Protein AF-A0A935XJD4-F1 (afdb_monomer_lite)

Radius of gyration: 18.54 Å; chains: 1; bounding box: 32×34×68 Å

Secondary structure (DSSP, 8-state):
------EEEE--TT-SSHHHHHHHHHHHHHHHTT-TTS-EEEE-S-TTTS-GGGHHHHHHHTT--TT-EEE---HHHHHHHHHHTTGGGGTTTGGG----------

pLDDT: mean 84.93, std 19.14, range [42.41, 97.94]

Sequence (106 aa):
MARASVIVTFAFAHCADICPTLVHQLREARSHSRRDTVPIVIVTLDPWRDVPARLPHIAQQWALSASDRLLSGSVDEVSAVLDGWGGALARRRHRRHQPTRPSHFS

Structure (mmCIF, N/CA/C/O backbone):
data_AF-A0A935XJD4-F1
#
_entry.id   AF-A0A935XJD4-F1
#
loop_
_atom_site.group_PDB
_atom_site.id
_atom_site.type_symbol
_atom_site.label_atom_id
_atom_site.label_alt_id
_atom_site.label_comp_id
_atom_site.label_asym_id
_atom_site.label_entity_id
_atom_site.label_seq_id
_atom_site.pdbx_PDB_ins_code
_atom_site.Cartn_x
_atom_site.Cartn_y
_atom_site.Cartn_z
_atom_site.occupancy
_atom_site.B_iso_or_equiv
_atom_site.auth_seq_id
_atom_site.auth_comp_id
_atom_site.auth_asym_id
_atom_site.auth_atom_id
_atom_site.pdbx_PDB_model_num
ATOM 1 N N . MET A 1 1 ? -4.661 -19.037 18.902 1.00 44.25 1 MET A N 1
ATOM 2 C CA . MET A 1 1 ? -4.053 -17.989 18.053 1.00 44.25 1 MET A CA 1
ATOM 3 C C . MET A 1 1 ? -5.150 -17.025 17.635 1.00 44.25 1 MET A C 1
ATOM 5 O O . MET A 1 1 ? -6.125 -17.473 17.043 1.00 44.25 1 MET A O 1
ATOM 9 N N . ALA A 1 2 ? -5.054 -15.746 18.001 1.00 57.88 2 ALA A N 1
ATOM 10 C CA . ALA A 1 2 ? -6.015 -14.745 17.544 1.00 57.88 2 ALA A CA 1
ATOM 11 C C . ALA A 1 2 ? -5.830 -14.523 16.035 1.00 57.88 2 ALA A C 1
ATOM 13 O O . ALA A 1 2 ? -4.705 -14.344 15.572 1.00 57.88 2 ALA A O 1
ATOM 14 N N . ARG A 1 3 ? -6.919 -14.569 15.261 1.00 68.00 3 ARG A N 1
ATOM 15 C CA . ARG A 1 3 ? -6.894 -14.186 13.845 1.00 68.00 3 ARG A CA 1
ATOM 16 C C . ARG A 1 3 ? -6.728 -12.669 13.773 1.00 68.00 3 ARG A C 1
ATOM 18 O O . ARG A 1 3 ? -7.624 -11.945 14.197 1.00 68.00 3 ARG A O 1
ATOM 25 N N . ALA A 1 4 ? -5.593 -12.200 13.267 1.00 81.12 4 ALA A N 1
ATOM 26 C CA . ALA A 1 4 ? -5.396 -10.789 12.962 1.00 81.12 4 ALA A CA 1
ATOM 27 C C . ALA A 1 4 ? -5.964 -10.493 11.568 1.00 81.12 4 ALA A C 1
ATOM 29 O O . ALA A 1 4 ? -5.615 -11.167 10.599 1.00 81.12 4 ALA A O 1
ATOM 30 N N . SER A 1 5 ? -6.851 -9.503 11.475 1.00 91.38 5 SER A N 1
ATOM 31 C CA . SER A 1 5 ? -7.356 -9.007 10.193 1.00 91.38 5 SER A CA 1
ATOM 32 C C . SER A 1 5 ? -6.388 -7.983 9.614 1.00 91.38 5 SER A C 1
ATOM 34 O O . SER A 1 5 ? -5.837 -7.169 10.353 1.00 91.38 5 SER A O 1
ATOM 36 N N . VAL A 1 6 ? -6.224 -7.995 8.294 1.00 95.31 6 VAL A N 1
ATOM 37 C CA . VAL A 1 6 ? -5.407 -7.036 7.542 1.00 95.31 6 VAL A CA 1
ATOM 38 C C . VAL A 1 6 ? -6.160 -6.612 6.284 1.00 95.31 6 VAL A C 1
ATOM 40 O O . VAL A 1 6 ? -6.952 -7.390 5.749 1.00 95.31 6 VAL A O 1
ATOM 43 N N . ILE A 1 7 ? -5.925 -5.390 5.812 1.00 96.31 7 ILE A N 1
ATOM 44 C CA . ILE A 1 7 ? -6.432 -4.914 4.521 1.00 96.31 7 ILE A CA 1
ATOM 45 C C . ILE A 1 7 ? -5.284 -5.032 3.525 1.00 96.31 7 ILE A C 1
ATOM 47 O O . ILE A 1 7 ? -4.262 -4.381 3.709 1.00 96.31 7 ILE A O 1
ATOM 51 N N . VAL A 1 8 ? -5.435 -5.853 2.486 1.00 96.38 8 VAL A N 1
ATOM 52 C CA . VAL A 1 8 ? -4.420 -5.995 1.432 1.00 96.38 8 VAL A CA 1
ATOM 53 C C . VAL A 1 8 ? -4.878 -5.253 0.183 1.00 96.38 8 VAL A C 1
ATOM 55 O O . VAL A 1 8 ? -6.028 -5.389 -0.230 1.00 96.38 8 VAL A O 1
ATOM 58 N N . THR A 1 9 ? -3.981 -4.481 -0.424 1.00 96.00 9 THR A N 1
ATOM 59 C CA . THR A 1 9 ? -4.208 -3.834 -1.720 1.00 96.00 9 THR A CA 1
ATOM 60 C C . THR A 1 9 ? -2.950 -3.876 -2.586 1.00 96.00 9 THR A C 1
ATOM 62 O O . THR A 1 9 ? -1.845 -4.122 -2.097 1.00 96.00 9 THR A O 1
ATOM 65 N N . PHE A 1 10 ? -3.120 -3.624 -3.881 1.00 95.75 10 PHE A N 1
ATOM 66 C CA . PHE A 1 10 ? -2.055 -3.638 -4.877 1.00 95.75 10 PHE A CA 1
ATOM 67 C C . PHE A 1 10 ? -2.001 -2.281 -5.577 1.00 95.75 10 PHE A C 1
ATOM 69 O O . PHE A 1 10 ? -2.978 -1.859 -6.193 1.00 95.75 10 PHE A O 1
ATOM 76 N N . ALA A 1 11 ? -0.877 -1.580 -5.453 1.00 96.06 11 ALA A N 1
ATOM 77 C CA . ALA A 1 11 ? -0.703 -0.216 -5.950 1.00 96.06 11 ALA A CA 1
ATOM 78 C C . ALA A 1 11 ? 0.785 0.091 -6.139 1.00 96.06 11 ALA A C 1
ATOM 80 O O . ALA A 1 11 ? 1.612 -0.462 -5.427 1.00 96.06 11 ALA A O 1
ATOM 81 N N . PHE A 1 12 ? 1.134 0.987 -7.060 1.00 96.19 12 PHE A N 1
ATOM 82 C CA . PHE A 1 12 ? 2.523 1.375 -7.335 1.00 96.19 12 PHE A CA 1
ATOM 83 C C . PHE A 1 12 ? 2.669 2.899 -7.410 1.00 96.19 12 PHE A C 1
ATOM 85 O O . PHE A 1 12 ? 1.697 3.603 -7.694 1.00 96.19 12 PHE A O 1
ATOM 92 N N . ALA A 1 13 ? 3.869 3.421 -7.152 1.00 93.88 13 ALA A N 1
ATOM 93 C CA . ALA A 1 13 ? 4.076 4.858 -6.944 1.00 93.88 13 ALA A CA 1
ATOM 94 C C . ALA A 1 13 ? 3.937 5.710 -8.216 1.00 93.88 13 ALA A C 1
ATOM 96 O O . ALA A 1 13 ? 3.493 6.850 -8.151 1.00 93.88 13 ALA A O 1
ATOM 97 N N . HIS A 1 14 ? 4.286 5.163 -9.383 1.00 92.44 14 HIS A N 1
ATOM 98 C CA . HIS A 1 14 ? 4.267 5.884 -10.668 1.00 92.44 14 HIS A CA 1
ATOM 99 C C . HIS A 1 14 ? 2.880 5.933 -11.334 1.00 92.44 14 HIS A C 1
ATOM 101 O O . HIS A 1 14 ? 2.747 6.266 -12.511 1.00 92.44 14 HIS A O 1
ATOM 107 N N . CYS A 1 15 ? 1.848 5.556 -10.596 1.00 89.75 15 CYS A N 1
ATOM 108 C CA . CYS A 1 15 ? 0.464 5.576 -11.020 1.00 89.75 15 CYS A CA 1
ATOM 109 C C . CYS A 1 15 ? -0.103 6.980 -10.788 1.00 89.75 15 CYS A C 1
ATOM 111 O O . CYS A 1 15 ? -0.221 7.391 -9.637 1.00 89.75 15 CYS A O 1
ATOM 113 N N . ALA A 1 16 ? -0.427 7.699 -11.869 1.00 83.06 16 ALA A N 1
ATOM 114 C CA . ALA A 1 16 ? -0.718 9.135 -11.830 1.00 83.06 16 ALA A CA 1
ATOM 115 C C . ALA A 1 16 ? -1.768 9.527 -10.775 1.00 83.06 16 ALA A C 1
ATOM 117 O O . ALA A 1 16 ? -1.458 10.329 -9.901 1.00 83.06 16 ALA A O 1
ATOM 118 N N . ASP A 1 17 ? -2.957 8.909 -10.810 1.00 85.12 17 ASP A N 1
ATOM 119 C CA . ASP A 1 17 ? -4.079 9.365 -9.975 1.00 85.12 17 ASP A CA 1
ATOM 120 C C . ASP A 1 17 ? -4.765 8.244 -9.180 1.00 85.12 17 ASP A C 1
ATOM 122 O O . ASP A 1 17 ? -4.985 8.361 -7.976 1.00 85.12 17 ASP A O 1
ATOM 126 N N . ILE A 1 18 ? -5.094 7.112 -9.811 1.00 94.44 18 ILE A N 1
ATOM 127 C CA . ILE A 1 18 ? -5.999 6.135 -9.181 1.00 94.44 18 ILE A CA 1
ATOM 128 C C . ILE A 1 18 ? -5.396 5.439 -7.951 1.00 94.44 18 ILE A C 1
ATOM 130 O O . ILE A 1 18 ? -6.097 5.188 -6.973 1.00 94.44 18 ILE A O 1
ATOM 134 N N . CYS A 1 19 ? -4.098 5.139 -7.973 1.00 95.56 19 CYS A N 1
ATOM 135 C CA . CYS A 1 19 ? -3.425 4.441 -6.883 1.00 95.56 19 CYS A CA 1
ATOM 136 C C . CYS A 1 19 ? -3.311 5.292 -5.608 1.00 95.56 19 CYS A C 1
ATOM 138 O O . CYS A 1 19 ? -3.712 4.797 -4.552 1.00 95.56 19 CYS A O 1
ATOM 140 N N . PRO A 1 20 ? -2.840 6.558 -5.651 1.00 94.50 20 PRO A N 1
ATOM 141 C CA . PRO A 1 20 ? -2.857 7.401 -4.458 1.00 94.50 20 PRO A CA 1
ATOM 142 C C . PRO A 1 20 ? -4.284 7.651 -3.945 1.00 94.50 20 PRO A C 1
ATOM 144 O O . PRO A 1 20 ? -4.503 7.606 -2.733 1.00 94.50 20 PRO A O 1
ATOM 147 N N . THR A 1 21 ? -5.277 7.819 -4.830 1.00 97.06 21 THR A N 1
ATOM 148 C CA . THR A 1 21 ? -6.686 7.936 -4.416 1.00 97.06 21 THR A CA 1
ATOM 149 C C . THR A 1 21 ? -7.191 6.677 -3.706 1.00 97.06 21 THR A C 1
ATOM 151 O O . THR A 1 21 ? -7.817 6.788 -2.653 1.00 97.06 21 THR A O 1
ATOM 154 N N . LEU A 1 22 ? -6.890 5.482 -4.222 1.00 97.44 22 LEU A N 1
ATOM 155 C CA . LEU A 1 22 ? -7.264 4.213 -3.591 1.00 97.44 22 LEU A CA 1
ATOM 156 C C . LEU A 1 22 ? -6.660 4.082 -2.187 1.00 97.44 22 LEU A C 1
ATOM 158 O O . LEU A 1 22 ? -7.364 3.743 -1.236 1.00 97.44 22 LEU A O 1
ATOM 162 N N . VAL A 1 23 ? -5.365 4.372 -2.039 1.00 97.50 23 VAL A N 1
ATOM 163 C CA . VAL A 1 23 ? -4.683 4.294 -0.739 1.00 97.50 23 VAL A CA 1
ATOM 164 C C . VAL A 1 23 ? -5.291 5.286 0.254 1.00 97.50 23 VAL A C 1
ATOM 166 O O . VAL A 1 23 ? -5.547 4.925 1.404 1.00 97.50 23 VAL A O 1
ATOM 169 N N . HIS A 1 24 ? -5.605 6.504 -0.192 1.00 97.69 24 HIS A N 1
ATOM 170 C CA . HIS A 1 24 ? -6.322 7.486 0.619 1.00 97.69 24 HIS A CA 1
ATOM 171 C C . HIS A 1 24 ? -7.697 6.968 1.067 1.00 97.69 24 HIS A C 1
ATOM 173 O O . HIS A 1 24 ? -8.006 6.990 2.256 1.00 97.69 24 HIS A O 1
ATOM 179 N N . GLN A 1 25 ? -8.505 6.441 0.144 1.00 97.88 2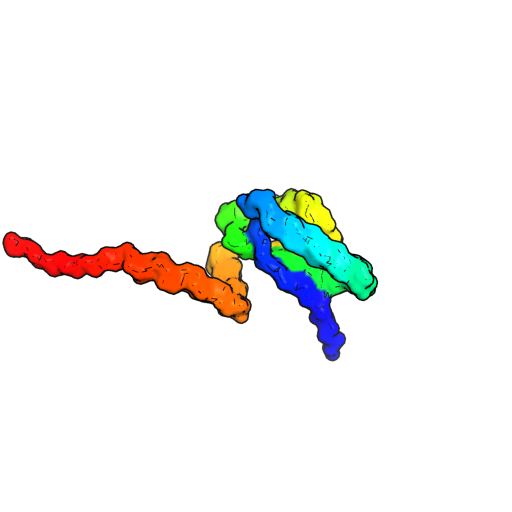5 GLN A N 1
ATOM 180 C CA . GLN A 1 25 ? -9.836 5.907 0.450 1.00 97.88 25 GLN A CA 1
ATOM 181 C C . GLN A 1 25 ? -9.792 4.738 1.439 1.00 97.88 25 GLN A C 1
ATOM 183 O O . GLN A 1 25 ? -10.649 4.654 2.315 1.00 97.88 25 GLN A O 1
ATOM 188 N N . LEU A 1 26 ? -8.790 3.857 1.351 1.00 97.81 26 LEU A N 1
ATOM 189 C CA . LEU A 1 26 ? -8.617 2.760 2.308 1.00 97.81 26 LEU A CA 1
ATOM 190 C C . LEU A 1 26 ? -8.282 3.269 3.713 1.00 97.81 26 LEU A C 1
ATOM 192 O O . LEU A 1 26 ? -8.828 2.758 4.694 1.00 97.81 26 LEU A O 1
ATOM 196 N N . ARG A 1 27 ? -7.418 4.286 3.817 1.00 97.56 27 ARG A N 1
ATOM 197 C CA . ARG A 1 27 ? -7.083 4.938 5.094 1.00 97.56 27 ARG A CA 1
ATOM 198 C C . ARG A 1 27 ? -8.320 5.583 5.716 1.00 97.56 27 ARG A C 1
ATOM 200 O O . ARG A 1 27 ? -8.601 5.336 6.888 1.00 97.56 27 ARG A O 1
ATOM 207 N N . GLU A 1 28 ? -9.094 6.313 4.917 1.00 97.81 28 GLU A N 1
ATOM 208 C CA . GLU A 1 28 ? -10.348 6.927 5.357 1.00 97.81 28 GLU A CA 1
ATOM 209 C C . GLU A 1 28 ? -11.370 5.874 5.788 1.00 97.81 28 GLU A C 1
ATOM 211 O O . GLU A 1 28 ? -11.896 5.948 6.895 1.00 97.81 28 GLU A O 1
ATOM 216 N N . ALA A 1 29 ? -11.624 4.849 4.972 1.00 97.06 29 ALA A N 1
ATOM 217 C CA . ALA A 1 29 ? -12.587 3.797 5.289 1.00 97.06 29 ALA A CA 1
ATOM 218 C C . ALA A 1 29 ? -12.217 3.040 6.575 1.00 97.06 29 ALA A C 1
ATOM 220 O O . ALA A 1 29 ? -13.091 2.732 7.394 1.00 97.06 29 ALA A O 1
ATOM 221 N N . ARG A 1 30 ? -10.918 2.778 6.787 1.00 96.50 30 ARG A N 1
ATOM 222 C CA . ARG A 1 30 ? -10.401 2.197 8.0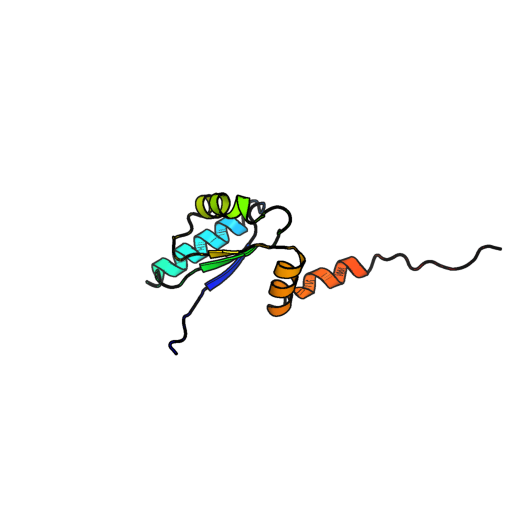31 1.00 96.50 30 ARG A CA 1
ATOM 223 C C . ARG A 1 30 ? -10.723 3.080 9.237 1.00 96.50 30 ARG A C 1
ATOM 225 O O . ARG A 1 30 ? -11.220 2.558 10.239 1.00 96.50 30 ARG A O 1
ATOM 232 N N . SER A 1 31 ? -10.460 4.381 9.130 1.00 95.81 31 SER A N 1
ATOM 233 C CA . SER A 1 31 ? -10.681 5.333 10.221 1.00 95.81 31 SER A CA 1
ATOM 234 C C . SER A 1 31 ? -12.168 5.513 10.534 1.00 95.81 31 SER A C 1
ATOM 236 O O . SER A 1 31 ? -12.587 5.358 11.681 1.00 95.81 31 SER A O 1
ATOM 238 N N . HIS A 1 32 ? -13.008 5.684 9.509 1.00 96.88 32 HIS A N 1
ATOM 239 C CA . HIS A 1 32 ? -14.467 5.758 9.650 1.00 96.88 32 HIS A CA 1
ATOM 240 C C . HIS A 1 32 ? -15.059 4.506 10.310 1.00 96.88 32 HIS A C 1
ATOM 242 O O . HIS A 1 32 ? -16.033 4.584 11.058 1.00 96.88 32 HIS A O 1
ATOM 248 N N . SER A 1 33 ? -14.439 3.347 10.081 1.00 95.69 33 SER A N 1
ATOM 249 C CA . SER A 1 33 ? -14.837 2.080 10.700 1.00 95.69 33 SER A CA 1
ATOM 250 C C . SER A 1 33 ? -14.306 1.894 12.129 1.00 95.69 33 SER A C 1
ATOM 252 O O . SER A 1 33 ? -14.554 0.841 12.718 1.00 95.69 33 SER A O 1
ATOM 254 N N . ARG A 1 34 ? -13.561 2.863 12.687 1.00 94.69 34 ARG A N 1
ATOM 255 C CA . ARG A 1 34 ? -12.849 2.771 13.979 1.00 94.69 34 ARG A CA 1
ATOM 256 C C . ARG A 1 34 ? -11.928 1.547 14.057 1.00 94.69 34 ARG A C 1
ATOM 258 O O . ARG A 1 34 ? -11.850 0.866 15.079 1.00 94.69 34 ARG A O 1
ATOM 265 N N . ARG A 1 35 ? -11.263 1.228 12.941 1.00 93.44 35 ARG A N 1
ATOM 266 C CA . ARG A 1 35 ? -10.364 0.072 12.782 1.00 93.44 35 ARG A CA 1
ATOM 267 C C . ARG A 1 35 ? -8.912 0.500 12.586 1.00 93.44 35 ARG A C 1
ATOM 269 O O . ARG A 1 35 ? -8.179 -0.170 11.870 1.00 93.44 35 ARG A O 1
ATOM 276 N N . ASP A 1 36 ? -8.472 1.585 13.219 1.00 91.75 36 ASP A N 1
ATOM 277 C CA . ASP A 1 36 ? -7.123 2.153 13.030 1.00 91.75 36 ASP A CA 1
ATOM 278 C C . ASP A 1 36 ? -5.981 1.176 13.371 1.00 91.75 36 ASP A C 1
ATOM 280 O O . ASP A 1 36 ? -4.859 1.312 12.884 1.00 91.75 36 ASP A O 1
ATOM 284 N N . THR A 1 37 ? -6.274 0.143 14.165 1.00 91.88 37 THR A N 1
ATOM 285 C CA . THR A 1 37 ? -5.342 -0.942 14.501 1.00 91.88 37 THR A CA 1
ATOM 286 C C . THR A 1 37 ? -5.202 -2.002 13.407 1.00 91.88 37 THR A C 1
ATOM 288 O O . THR A 1 37 ? -4.267 -2.798 13.460 1.00 91.88 37 THR A O 1
ATOM 291 N N . VAL A 1 38 ? -6.100 -2.031 12.415 1.00 95.19 38 VAL A N 1
ATOM 292 C CA . VAL A 1 38 ? -6.021 -2.945 11.270 1.00 95.19 38 VAL A CA 1
ATOM 293 C C . VAL A 1 38 ? -4.987 -2.396 10.281 1.00 95.19 38 VAL A C 1
ATOM 295 O O . VAL A 1 38 ? -5.189 -1.312 9.724 1.00 95.19 38 VAL A O 1
ATOM 298 N N . PRO A 1 39 ? -3.876 -3.107 10.037 1.00 96.62 39 PRO A N 1
ATOM 299 C CA . PRO A 1 39 ? -2.840 -2.622 9.139 1.00 96.62 39 PRO A CA 1
ATOM 300 C C . PRO A 1 39 ? -3.305 -2.703 7.683 1.00 96.62 39 PRO A C 1
ATOM 302 O O . PRO A 1 39 ? -3.975 -3.662 7.276 1.00 96.62 39 PRO A O 1
ATOM 305 N N . ILE A 1 40 ? -2.917 -1.701 6.897 1.00 97.94 40 ILE A N 1
ATOM 306 C CA . ILE A 1 40 ? -3.024 -1.724 5.441 1.00 97.94 40 ILE A CA 1
ATOM 307 C C . ILE A 1 40 ? -1.685 -2.223 4.897 1.00 97.94 40 ILE A C 1
ATOM 309 O O . ILE A 1 40 ? -0.631 -1.640 5.160 1.00 97.94 40 ILE A O 1
ATOM 313 N N . VAL A 1 41 ? -1.728 -3.322 4.150 1.00 97.75 41 VAL A N 1
ATOM 314 C CA . VAL A 1 41 ? -0.585 -3.910 3.457 1.00 97.75 41 VAL A CA 1
ATOM 315 C C . VAL A 1 41 ? -0.738 -3.634 1.969 1.00 97.75 41 VAL A C 1
ATOM 317 O O . VAL A 1 41 ? -1.680 -4.098 1.331 1.00 97.75 41 VAL A O 1
ATOM 320 N N . ILE A 1 42 ? 0.195 -2.872 1.419 1.00 97.81 42 ILE A N 1
ATOM 321 C CA . ILE A 1 42 ? 0.236 -2.508 0.010 1.00 97.81 42 ILE A CA 1
ATOM 322 C C . ILE A 1 42 ? 1.375 -3.286 -0.635 1.00 97.81 42 ILE A C 1
ATOM 324 O O . ILE A 1 42 ? 2.519 -3.157 -0.207 1.00 97.81 42 ILE A O 1
ATOM 328 N N . VAL A 1 43 ? 1.082 -4.081 -1.659 1.00 97.19 43 VAL A N 1
ATOM 329 C CA . VAL A 1 43 ? 2.101 -4.769 -2.464 1.00 97.19 43 VAL A CA 1
ATOM 330 C C . VAL A 1 43 ? 2.274 -4.012 -3.777 1.00 97.19 43 VAL A C 1
ATOM 332 O O . VAL A 1 43 ? 1.283 -3.728 -4.455 1.00 97.19 43 VAL A O 1
ATOM 335 N N . THR A 1 44 ? 3.516 -3.673 -4.141 1.00 96.19 44 THR A N 1
ATOM 336 C CA . THR A 1 44 ? 3.760 -2.965 -5.404 1.00 96.19 44 THR A CA 1
ATOM 337 C C . THR A 1 44 ? 3.422 -3.813 -6.629 1.00 96.19 44 THR A C 1
ATOM 339 O O . THR A 1 44 ? 3.616 -5.028 -6.644 1.00 96.19 44 THR A O 1
ATOM 342 N N . LEU A 1 45 ? 2.934 -3.147 -7.676 1.00 94.94 45 LEU A N 1
ATOM 343 C CA . LEU A 1 45 ? 2.772 -3.710 -9.019 1.00 94.94 45 LEU A CA 1
ATOM 344 C C . LEU A 1 45 ? 3.943 -3.363 -9.957 1.00 94.94 45 LEU A C 1
ATOM 346 O O . LEU A 1 45 ? 3.981 -3.864 -11.078 1.00 94.94 45 LEU A O 1
ATOM 350 N N . ASP A 1 46 ? 4.895 -2.535 -9.514 1.00 95.00 46 ASP A N 1
ATOM 351 C CA . ASP A 1 46 ? 6.060 -2.095 -10.294 1.00 95.00 46 ASP A CA 1
ATOM 352 C C . ASP A 1 46 ? 7.373 -2.272 -9.498 1.00 95.00 46 ASP A C 1
ATOM 354 O O . ASP A 1 46 ? 8.007 -1.292 -9.091 1.00 95.00 46 ASP A O 1
ATOM 358 N N . PRO A 1 47 ? 7.812 -3.526 -9.259 1.00 94.56 47 PRO A N 1
ATOM 359 C CA . PRO A 1 47 ? 9.006 -3.825 -8.456 1.00 94.56 47 PRO A CA 1
ATOM 360 C C . PRO A 1 47 ? 10.315 -3.289 -9.054 1.00 94.56 47 PRO A C 1
ATOM 362 O O . PRO A 1 47 ? 11.313 -3.173 -8.348 1.00 94.56 47 PRO A O 1
ATOM 365 N N . TRP A 1 48 ? 10.329 -2.932 -10.342 1.00 94.31 48 TRP A N 1
ATOM 366 C CA . TRP A 1 48 ? 11.502 -2.352 -10.998 1.00 94.31 48 TRP A CA 1
ATOM 367 C C . TRP A 1 48 ? 11.777 -0.918 -10.541 1.00 94.31 48 TRP A C 1
ATOM 369 O O . TRP A 1 48 ? 12.926 -0.478 -10.545 1.00 94.31 48 TRP A O 1
ATOM 379 N N . ARG A 1 49 ? 10.726 -0.175 -10.172 1.00 93.69 49 ARG A N 1
ATOM 380 C CA . ARG A 1 49 ? 10.828 1.232 -9.764 1.00 93.69 49 ARG A CA 1
ATOM 381 C C . ARG A 1 49 ? 10.575 1.429 -8.282 1.00 93.69 49 ARG A C 1
ATOM 383 O O . ARG A 1 49 ? 11.268 2.227 -7.651 1.00 93.69 49 ARG A O 1
ATOM 390 N N . ASP A 1 50 ? 9.630 0.687 -7.722 1.00 95.88 50 ASP A N 1
ATOM 391 C CA . ASP A 1 50 ? 9.280 0.738 -6.307 1.00 95.88 50 ASP A CA 1
ATOM 392 C C . ASP A 1 50 ? 10.219 -0.174 -5.508 1.00 95.88 50 ASP A C 1
ATOM 394 O O . ASP A 1 50 ? 9.792 -1.085 -4.809 1.00 95.88 50 ASP A O 1
ATOM 398 N N . VAL A 1 51 ? 11.529 0.032 -5.639 1.00 95.69 51 VAL A N 1
ATOM 399 C CA . VAL A 1 51 ? 12.541 -0.781 -4.950 1.00 95.69 51 VAL A CA 1
ATOM 400 C C . VAL A 1 51 ? 12.532 -0.525 -3.43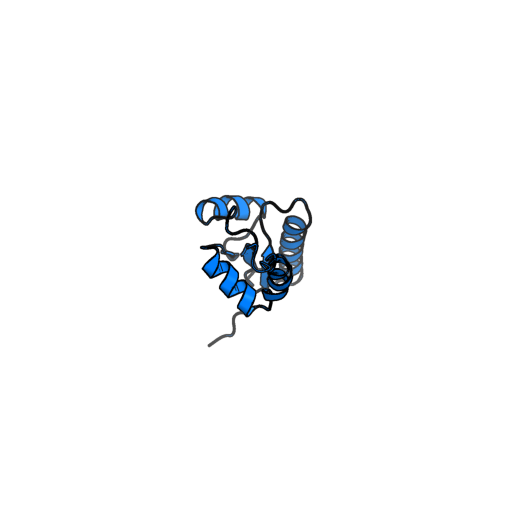4 1.00 95.69 51 VAL A C 1
ATOM 402 O O . VAL A 1 51 ? 12.184 0.585 -3.016 1.00 95.69 51 VAL A O 1
ATOM 405 N N . PRO A 1 52 ? 12.981 -1.483 -2.592 1.00 96.00 52 PRO A N 1
ATOM 406 C CA . PRO A 1 52 ? 12.979 -1.355 -1.128 1.00 96.00 52 PRO A CA 1
ATOM 407 C C . PRO A 1 52 ? 13.533 -0.025 -0.593 1.00 96.00 52 PRO A C 1
ATOM 409 O O . PRO A 1 52 ? 12.958 0.571 0.315 1.00 96.00 52 PRO A O 1
ATOM 412 N N . ALA A 1 53 ? 14.596 0.496 -1.213 1.00 96.25 53 ALA A N 1
ATOM 413 C CA . ALA A 1 53 ? 15.216 1.766 -0.834 1.00 96.25 53 ALA A CA 1
ATOM 414 C C . ALA A 1 53 ? 14.304 3.000 -1.019 1.00 96.25 53 ALA A C 1
ATOM 416 O O . ALA A 1 53 ? 14.504 4.013 -0.354 1.00 96.25 53 ALA A O 1
ATOM 417 N N . ARG A 1 54 ? 13.302 2.939 -1.908 1.00 95.75 54 ARG A N 1
ATOM 418 C CA . ARG A 1 54 ? 12.363 4.041 -2.196 1.00 95.75 54 ARG A CA 1
ATOM 419 C C . ARG A 1 54 ? 11.066 3.954 -1.396 1.00 95.75 54 ARG A C 1
ATOM 421 O O . ARG A 1 54 ? 10.354 4.952 -1.298 1.00 95.75 54 ARG A O 1
ATOM 428 N N . LEU A 1 55 ? 10.763 2.796 -0.809 1.00 96.88 55 LEU A N 1
ATOM 429 C CA . LEU A 1 55 ? 9.500 2.571 -0.103 1.00 96.88 55 LEU A CA 1
ATOM 430 C C . LEU A 1 55 ? 9.241 3.553 1.047 1.00 96.88 55 LEU A C 1
ATOM 432 O O . LEU A 1 55 ? 8.096 3.984 1.160 1.00 96.88 55 LEU A O 1
ATOM 436 N N . PRO A 1 56 ? 10.232 3.982 1.858 1.00 97.19 56 PRO A N 1
ATOM 437 C CA . PRO A 1 56 ? 9.980 4.980 2.897 1.00 97.19 56 PRO A CA 1
ATOM 438 C C . PRO A 1 56 ? 9.449 6.302 2.334 1.00 97.19 56 PRO A C 1
ATOM 440 O O . PRO A 1 56 ? 8.537 6.894 2.905 1.00 97.19 56 PRO A O 1
ATOM 443 N N . HIS A 1 57 ? 9.969 6.739 1.183 1.00 97.06 57 HIS A N 1
ATOM 444 C CA . HIS A 1 57 ? 9.506 7.958 0.525 1.00 97.06 57 HIS A CA 1
ATOM 445 C C . HIS A 1 57 ? 8.076 7.803 -0.005 1.00 97.06 57 HIS A C 1
ATOM 447 O O . HIS A 1 57 ? 7.238 8.670 0.216 1.00 97.06 57 HIS A O 1
ATOM 453 N N . ILE A 1 58 ? 7.771 6.669 -0.641 1.00 96.75 58 ILE A N 1
ATOM 454 C CA . ILE A 1 58 ? 6.423 6.371 -1.150 1.00 96.75 58 ILE A CA 1
ATOM 455 C C . ILE A 1 58 ? 5.419 6.273 0.011 1.00 96.75 58 ILE A C 1
ATOM 457 O O . ILE A 1 58 ? 4.328 6.834 -0.050 1.00 96.75 58 ILE A O 1
ATOM 461 N N . ALA A 1 59 ? 5.802 5.620 1.111 1.00 97.62 59 ALA A N 1
ATOM 462 C CA . ALA A 1 59 ? 4.978 5.504 2.310 1.00 97.62 59 ALA A CA 1
ATOM 463 C C . ALA A 1 59 ? 4.658 6.875 2.929 1.00 97.62 59 ALA A C 1
ATOM 465 O O . ALA A 1 59 ? 3.525 7.103 3.354 1.00 97.62 59 ALA A O 1
ATOM 466 N N . GLN A 1 60 ? 5.626 7.799 2.935 1.00 97.25 60 GLN A N 1
ATOM 467 C CA . GLN A 1 60 ? 5.408 9.186 3.354 1.00 97.25 60 GLN A CA 1
ATOM 468 C C . GLN A 1 60 ? 4.455 9.925 2.410 1.00 97.25 60 GLN A C 1
ATOM 470 O O . GLN A 1 60 ? 3.517 10.560 2.885 1.00 97.25 60 GLN A O 1
ATOM 475 N N . GLN A 1 61 ? 4.643 9.805 1.090 1.00 95.88 61 GLN A N 1
ATOM 476 C CA . GLN A 1 61 ? 3.757 10.416 0.088 1.00 95.88 61 GLN A CA 1
ATOM 477 C C . GLN A 1 61 ? 2.303 9.950 0.236 1.00 95.88 61 GLN A C 1
ATOM 479 O O . GLN A 1 61 ? 1.375 10.736 0.069 1.00 95.88 61 GLN A O 1
ATOM 484 N N . TRP A 1 62 ? 2.097 8.681 0.586 1.00 96.88 62 TRP A N 1
ATOM 485 C CA . TRP A 1 62 ? 0.772 8.105 0.825 1.00 96.88 62 TRP A CA 1
ATOM 486 C C . TRP A 1 62 ? 0.274 8.251 2.271 1.00 96.88 62 TRP A C 1
ATOM 488 O O . TRP A 1 62 ? -0.799 7.743 2.606 1.00 96.88 62 TRP A O 1
ATOM 498 N N . ALA A 1 63 ? 1.029 8.949 3.126 1.00 97.06 63 ALA A N 1
ATOM 499 C CA . ALA A 1 63 ? 0.717 9.187 4.534 1.00 97.06 63 ALA A CA 1
ATOM 500 C C . ALA A 1 63 ? 0.370 7.898 5.312 1.00 97.06 63 ALA A C 1
ATOM 502 O O . ALA A 1 63 ? -0.554 7.865 6.137 1.00 97.06 63 ALA A O 1
ATOM 503 N N . LEU A 1 64 ? 1.099 6.817 5.027 1.00 96.94 64 LEU A N 1
ATOM 504 C CA . LEU A 1 64 ? 0.952 5.534 5.710 1.00 96.94 64 LEU A CA 1
ATOM 505 C C . LEU A 1 64 ? 1.336 5.659 7.189 1.00 96.94 64 LEU A C 1
ATOM 507 O O . LEU A 1 64 ? 2.269 6.382 7.545 1.00 96.94 64 LEU A O 1
ATOM 511 N N . SER A 1 65 ? 0.616 4.954 8.061 1.00 94.75 65 SER A N 1
ATOM 512 C CA . SER A 1 65 ? 0.936 4.922 9.489 1.00 94.75 65 SER A CA 1
ATOM 513 C C . SER A 1 65 ? 2.095 3.961 9.785 1.00 94.75 65 SER A C 1
ATOM 515 O O . SER A 1 65 ? 2.489 3.138 8.961 1.00 94.75 65 SER A O 1
ATOM 517 N N . ALA A 1 66 ? 2.597 3.985 11.022 1.00 93.06 66 ALA A N 1
ATOM 518 C CA . ALA A 1 66 ? 3.594 3.019 11.485 1.00 93.06 66 ALA A CA 1
ATOM 519 C C . ALA A 1 66 ? 3.084 1.561 11.521 1.00 93.06 66 ALA A C 1
ATOM 521 O O . ALA A 1 66 ? 3.895 0.632 11.560 1.00 93.06 66 ALA A O 1
ATOM 522 N N . SER A 1 67 ? 1.763 1.340 11.527 1.00 92.75 67 SER A N 1
ATOM 523 C CA . SER A 1 67 ? 1.163 0.002 11.427 1.00 92.75 67 SER A CA 1
ATOM 524 C C . SER A 1 67 ? 1.027 -0.476 9.980 1.00 92.75 67 SER A C 1
ATOM 526 O O . SER A 1 67 ? 0.987 -1.684 9.749 1.00 92.75 67 SER A O 1
ATOM 528 N N . ASP A 1 68 ? 1.017 0.438 9.012 1.00 97.38 68 ASP A N 1
ATOM 529 C CA . ASP A 1 68 ? 0.904 0.121 7.591 1.00 97.38 68 ASP A CA 1
ATOM 530 C C . ASP A 1 68 ? 2.217 -0.439 7.030 1.00 97.38 68 ASP A C 1
ATOM 532 O O . ASP A 1 68 ? 3.315 -0.219 7.556 1.00 97.38 68 ASP A O 1
ATOM 536 N N . ARG A 1 69 ? 2.111 -1.225 5.958 1.00 97.38 69 ARG A N 1
ATOM 537 C CA . ARG A 1 69 ? 3.256 -1.858 5.298 1.00 97.38 69 ARG A CA 1
ATOM 538 C C . ARG A 1 69 ? 3.163 -1.640 3.801 1.00 97.38 69 ARG A C 1
ATOM 540 O O . ARG A 1 69 ? 2.184 -2.034 3.182 1.00 97.38 69 ARG A O 1
ATOM 547 N N . LEU A 1 70 ? 4.207 -1.061 3.225 1.00 97.69 70 LEU A N 1
ATOM 548 C CA . LEU A 1 70 ? 4.435 -1.065 1.788 1.00 97.69 70 LEU A CA 1
ATOM 549 C C . LEU A 1 70 ? 5.494 -2.124 1.487 1.00 97.69 70 LEU A C 1
ATOM 551 O O . LEU A 1 70 ? 6.571 -2.099 2.082 1.00 97.69 70 LEU A O 1
ATOM 555 N N . LEU A 1 71 ? 5.165 -3.069 0.613 1.00 97.81 71 LEU A N 1
ATOM 556 C CA . LEU A 1 71 ? 5.979 -4.232 0.297 1.00 97.81 71 LEU A CA 1
ATOM 557 C C . LEU A 1 71 ? 6.424 -4.193 -1.163 1.00 97.81 71 LEU A C 1
ATOM 559 O O . LEU A 1 71 ? 5.636 -3.945 -2.077 1.00 97.81 71 LEU A O 1
ATOM 563 N N . SER A 1 72 ? 7.701 -4.490 -1.351 1.00 97.12 72 SER A N 1
ATOM 564 C CA . SER A 1 72 ? 8.348 -4.731 -2.634 1.00 97.12 72 SER A CA 1
ATOM 565 C C . SER A 1 72 ? 9.502 -5.706 -2.421 1.00 97.12 72 SER A C 1
ATOM 567 O O . SER A 1 72 ? 9.824 -6.052 -1.283 1.00 97.12 72 SER A O 1
ATOM 569 N N . GLY A 1 73 ? 10.127 -6.135 -3.505 1.00 95.19 73 GLY A N 1
ATOM 570 C CA . GLY A 1 73 ? 11.235 -7.073 -3.504 1.00 95.19 73 GLY A CA 1
ATOM 571 C C . GLY A 1 73 ? 11.757 -7.263 -4.917 1.00 95.19 73 GLY A C 1
ATOM 572 O O . GLY A 1 73 ? 11.625 -6.385 -5.773 1.00 95.19 73 GLY A O 1
ATOM 573 N N . SER A 1 74 ? 12.332 -8.429 -5.169 1.00 95.81 74 SER A N 1
ATOM 574 C CA . SER A 1 74 ? 12.619 -8.862 -6.529 1.00 95.81 74 SER A CA 1
ATOM 575 C C . SER A 1 74 ? 11.331 -9.023 -7.344 1.00 95.81 74 SER A C 1
ATOM 577 O O . SER A 1 74 ? 10.227 -9.216 -6.827 1.00 95.81 74 SER A O 1
ATOM 579 N N . VAL A 1 75 ? 11.487 -8.971 -8.663 1.00 92.81 75 VAL A N 1
ATOM 580 C CA . VAL A 1 75 ? 10.389 -9.176 -9.616 1.00 92.81 75 VAL A CA 1
ATOM 581 C C . VAL A 1 75 ? 9.769 -10.561 -9.450 1.00 92.81 75 VAL A C 1
ATOM 583 O O . VAL A 1 75 ? 8.550 -10.693 -9.561 1.00 92.81 75 VAL A O 1
ATOM 586 N N . ASP A 1 76 ? 10.587 -11.568 -9.144 1.00 94.25 76 ASP A N 1
ATOM 587 C CA . ASP A 1 76 ? 10.139 -12.943 -8.934 1.00 94.25 76 ASP A CA 1
ATOM 588 C C . ASP A 1 76 ? 9.317 -13.078 -7.649 1.00 94.25 76 ASP A C 1
ATOM 590 O O . ASP A 1 76 ? 8.241 -13.674 -7.676 1.00 94.25 76 ASP A O 1
ATOM 594 N N . GLU A 1 77 ? 9.752 -12.459 -6.546 1.00 95.25 77 GLU A N 1
ATOM 595 C CA . GLU A 1 77 ? 8.996 -12.444 -5.285 1.00 95.25 77 GLU A CA 1
ATOM 596 C C . GLU A 1 77 ? 7.637 -11.761 -5.453 1.00 95.25 77 GLU A C 1
ATOM 598 O O . GLU A 1 77 ? 6.606 -12.320 -5.075 1.00 95.25 77 GLU A O 1
ATOM 603 N N . VAL A 1 78 ? 7.610 -10.574 -6.068 1.00 93.75 78 VAL A N 1
ATOM 604 C CA . VAL A 1 78 ? 6.354 -9.851 -6.304 1.00 93.75 78 VAL A CA 1
ATOM 605 C C . VAL A 1 78 ? 5.454 -10.627 -7.265 1.00 93.75 78 VAL A C 1
ATOM 607 O O . VAL A 1 78 ? 4.256 -10.752 -7.015 1.00 93.75 78 VAL A O 1
ATOM 610 N N . SER A 1 79 ? 6.009 -11.225 -8.320 1.00 91.38 79 SER A N 1
ATOM 611 C CA . SER A 1 79 ? 5.240 -12.059 -9.252 1.00 91.38 79 SER A CA 1
ATOM 612 C C . SER A 1 79 ? 4.631 -13.281 -8.569 1.00 91.38 79 SER A C 1
ATOM 614 O O . SER A 1 79 ? 3.466 -13.586 -8.822 1.00 91.38 79 SER A O 1
ATOM 616 N N . ALA A 1 80 ? 5.378 -13.947 -7.684 1.00 93.12 80 ALA A N 1
ATOM 617 C CA . ALA A 1 80 ? 4.892 -15.092 -6.922 1.00 93.12 80 ALA A CA 1
ATOM 618 C C . ALA A 1 80 ? 3.745 -14.704 -5.978 1.00 93.12 80 ALA A C 1
ATOM 620 O O . ALA A 1 80 ? 2.747 -15.422 -5.895 1.00 93.12 80 ALA A O 1
ATOM 621 N N . VAL A 1 81 ? 3.843 -13.541 -5.318 1.00 93.62 81 VAL A N 1
ATOM 622 C CA . VAL A 1 81 ? 2.734 -12.994 -4.523 1.00 93.62 81 VAL A CA 1
ATOM 623 C C . VAL A 1 81 ? 1.525 -12.760 -5.422 1.00 93.62 81 VAL A C 1
ATOM 625 O O . VAL A 1 81 ? 0.463 -13.309 -5.152 1.00 93.62 81 VAL A O 1
ATOM 628 N N . LEU A 1 82 ? 1.667 -12.019 -6.521 1.00 91.25 82 LEU A N 1
ATOM 629 C CA . LEU A 1 82 ? 0.541 -11.721 -7.414 1.00 91.25 82 LEU A CA 1
ATOM 630 C C . LEU A 1 82 ? -0.125 -12.988 -7.966 1.00 91.25 82 LEU A C 1
ATOM 632 O O . LEU A 1 82 ? -1.351 -13.038 -8.067 1.00 91.25 82 LEU A O 1
ATOM 636 N N . ASP A 1 83 ? 0.649 -14.028 -8.26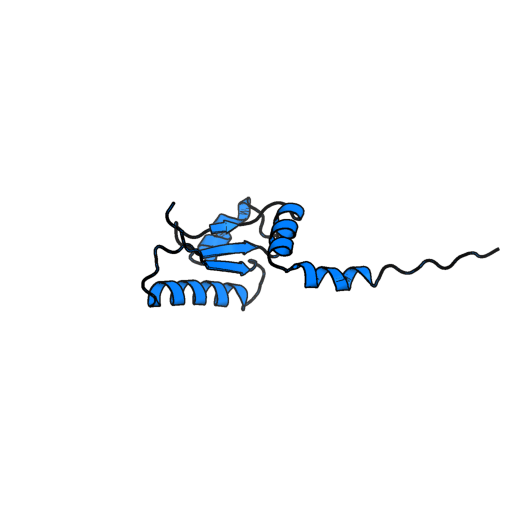4 1.00 90.12 83 ASP A N 1
ATOM 637 C CA . ASP A 1 83 ? 0.124 -15.316 -8.721 1.00 90.12 83 ASP A CA 1
ATOM 638 C C . ASP A 1 83 ? -0.734 -16.010 -7.666 1.00 90.12 83 ASP A C 1
ATOM 640 O O . ASP A 1 83 ? -1.818 -16.500 -7.992 1.00 90.12 83 ASP A O 1
ATOM 644 N N . GLY A 1 84 ? -0.304 -15.983 -6.402 1.00 91.75 84 GLY A N 1
ATOM 645 C CA . GLY A 1 84 ? -1.079 -16.512 -5.278 1.00 91.75 84 GLY A CA 1
ATOM 646 C C . GLY A 1 84 ? -2.421 -15.802 -5.065 1.00 91.75 84 GLY A C 1
ATOM 647 O O . GLY A 1 84 ? -3.360 -16.406 -4.553 1.00 91.75 84 GLY A O 1
ATOM 648 N N . TRP A 1 85 ? -2.539 -14.548 -5.510 1.00 89.31 85 TRP A N 1
ATOM 649 C CA . TRP A 1 85 ? -3.768 -13.746 -5.450 1.00 89.31 85 TRP A CA 1
ATOM 650 C C . TRP A 1 85 ? -4.590 -13.782 -6.754 1.00 89.31 85 TRP A C 1
ATOM 652 O O . TRP A 1 85 ? -5.538 -13.016 -6.913 1.00 89.31 85 TRP A O 1
ATOM 662 N N . GLY A 1 86 ? -4.249 -14.663 -7.705 1.00 81.56 86 GLY A N 1
ATOM 663 C CA . GLY A 1 86 ? -4.958 -14.796 -8.986 1.00 81.56 86 GLY A CA 1
ATOM 664 C C . GLY A 1 86 ? -4.567 -13.758 -10.051 1.00 81.56 86 GLY A C 1
ATOM 665 O O . GLY A 1 86 ? -5.148 -13.734 -11.137 1.00 81.56 86 GLY A O 1
ATOM 666 N N . GLY A 1 87 ? -3.544 -12.937 -9.791 1.00 63.22 87 GLY A N 1
ATOM 667 C CA . GLY A 1 87 ? -3.004 -11.899 -10.681 1.00 63.22 87 GLY A CA 1
ATOM 668 C C . GLY A 1 87 ? -2.277 -12.414 -11.933 1.00 63.22 87 GLY A C 1
ATOM 669 O O . GLY A 1 87 ? -1.893 -11.624 -12.799 1.00 63.22 87 GLY A O 1
ATOM 670 N N . ALA A 1 88 ? -2.157 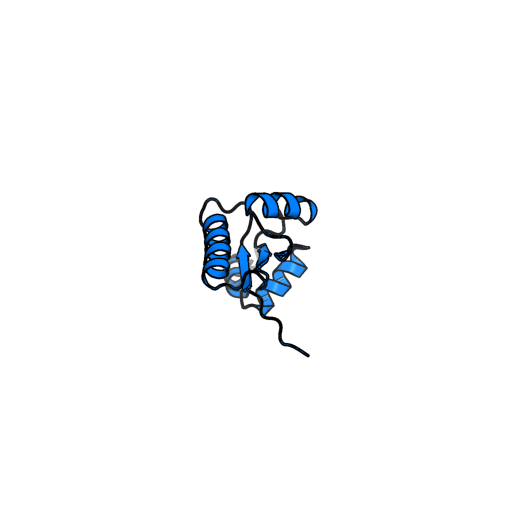-13.733 -12.112 1.00 53.34 88 ALA A N 1
ATOM 671 C CA . ALA A 1 88 ? -1.588 -14.364 -13.308 1.00 53.34 88 ALA A CA 1
ATOM 672 C C . ALA A 1 88 ? -2.340 -14.035 -14.627 1.00 53.34 88 ALA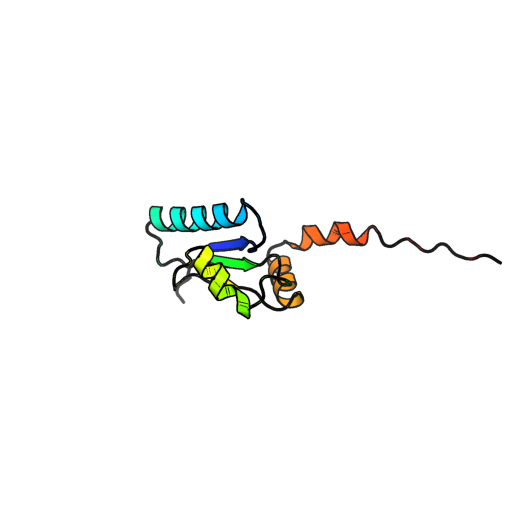 A C 1
ATOM 674 O O . ALA A 1 88 ? -1.866 -14.370 -15.719 1.00 53.34 88 ALA A O 1
ATOM 675 N N . LEU A 1 89 ? -3.496 -13.360 -14.571 1.00 49.06 89 LEU A N 1
ATOM 676 C CA . LEU A 1 89 ? -4.310 -13.012 -15.743 1.00 49.06 89 LEU A CA 1
ATOM 677 C C . LEU A 1 89 ? -3.677 -11.973 -16.692 1.00 49.06 89 LEU A C 1
ATOM 679 O O . LEU A 1 89 ? -4.037 -11.958 -17.871 1.00 49.06 89 LEU A O 1
ATOM 683 N N . ALA A 1 90 ? -2.686 -11.179 -16.266 1.00 48.47 90 ALA A N 1
ATOM 684 C CA . ALA A 1 90 ? -2.016 -10.221 -17.160 1.00 48.47 90 ALA A CA 1
ATOM 685 C C . ALA A 1 90 ? -0.924 -10.860 -18.048 1.00 48.47 90 ALA A C 1
ATOM 687 O O . ALA A 1 90 ? -0.682 -10.411 -19.172 1.00 48.47 90 ALA A O 1
ATOM 688 N N . ARG A 1 91 ? -0.295 -11.962 -17.611 1.00 52.03 91 ARG A N 1
ATOM 689 C CA . ARG A 1 91 ? 0.834 -12.575 -18.344 1.00 52.03 91 ARG A CA 1
ATOM 690 C C . ARG A 1 91 ? 0.411 -13.435 -19.541 1.00 52.03 91 ARG A C 1
ATOM 692 O O . ARG A 1 91 ? 1.236 -13.736 -20.403 1.00 52.03 91 ARG A O 1
ATOM 699 N N . ARG A 1 92 ? -0.881 -13.772 -19.680 1.00 43.81 92 ARG A N 1
ATOM 700 C CA . ARG A 1 92 ? -1.391 -14.535 -20.841 1.00 43.81 92 ARG A CA 1
ATOM 701 C C . ARG A 1 92 ? -1.465 -13.733 -22.149 1.00 43.81 92 ARG A C 1
ATOM 703 O O . ARG A 1 92 ? -1.661 -14.348 -23.195 1.00 43.81 92 ARG A O 1
ATOM 710 N N . ARG A 1 93 ? -1.279 -12.403 -22.138 1.00 44.81 93 ARG A N 1
ATOM 711 C CA . ARG A 1 93 ? -1.310 -11.586 -23.371 1.00 44.81 93 ARG A CA 1
ATOM 712 C C . ARG A 1 93 ? 0.059 -11.374 -24.030 1.00 44.81 93 ARG A C 1
ATOM 714 O O . ARG A 1 93 ? 0.108 -11.327 -25.253 1.00 44.81 93 ARG A O 1
ATOM 721 N N . HIS A 1 94 ? 1.170 -11.378 -23.286 1.00 44.97 94 HIS A N 1
ATOM 722 C CA . HIS A 1 94 ? 2.504 -11.182 -23.884 1.00 44.97 94 HIS A CA 1
ATOM 723 C C . HIS A 1 94 ? 3.118 -12.435 -24.534 1.00 44.97 94 HIS A C 1
ATOM 725 O O . HIS A 1 94 ? 4.015 -12.313 -25.361 1.00 44.97 94 HIS A O 1
ATOM 731 N N . ARG A 1 95 ? 2.603 -13.641 -24.252 1.00 46.31 95 ARG A N 1
ATOM 732 C CA . ARG A 1 95 ? 3.088 -14.893 -24.872 1.00 46.31 95 ARG A CA 1
ATOM 733 C C . ARG A 1 95 ? 2.418 -15.252 -26.211 1.00 46.31 95 ARG A C 1
ATOM 735 O O . ARG A 1 95 ? 2.705 -16.311 -26.755 1.00 46.31 95 ARG A O 1
ATOM 742 N N . ARG A 1 96 ? 1.536 -14.395 -26.753 1.00 47.88 96 ARG A N 1
ATOM 743 C CA . ARG A 1 96 ? 0.938 -14.553 -28.103 1.00 47.88 96 ARG A CA 1
ATOM 744 C C . ARG A 1 96 ? 1.733 -13.874 -29.229 1.00 47.88 96 ARG A C 1
ATOM 746 O O . ARG A 1 96 ? 1.338 -13.991 -30.382 1.00 47.88 96 ARG A O 1
ATOM 753 N N . HIS A 1 97 ? 2.841 -13.198 -28.919 1.00 43.03 97 HIS A N 1
ATOM 754 C CA . HIS A 1 97 ? 3.702 -12.537 -29.911 1.00 43.03 97 HIS A CA 1
ATOM 755 C C . HIS A 1 97 ? 5.101 -13.149 -30.036 1.00 43.03 97 HIS A C 1
ATOM 757 O O . HIS A 1 97 ? 6.017 -12.489 -30.510 1.00 43.03 97 HIS A O 1
ATOM 763 N N . GLN A 1 98 ? 5.274 -14.429 -29.694 1.00 45.28 98 GLN A N 1
ATOM 764 C CA . GLN A 1 98 ? 6.385 -15.174 -30.282 1.00 45.28 98 GLN A CA 1
ATOM 765 C C . GLN A 1 98 ? 6.036 -15.389 -31.766 1.00 45.28 98 GLN A C 1
ATOM 767 O O . GLN A 1 98 ? 5.038 -16.065 -32.032 1.00 45.28 98 GLN A O 1
ATOM 772 N N . PRO A 1 99 ? 6.787 -14.840 -32.739 1.00 42.41 99 PRO A N 1
ATOM 773 C CA . PRO A 1 99 ? 6.609 -15.238 -34.123 1.00 42.41 99 PRO A CA 1
ATOM 774 C C . PRO A 1 99 ? 6.968 -16.720 -34.186 1.00 42.41 99 PRO A C 1
ATOM 776 O O . PRO A 1 99 ? 8.077 -17.119 -33.819 1.00 42.41 99 PRO A O 1
ATOM 779 N N . THR A 1 100 ? 6.025 -17.555 -34.604 1.00 50.62 100 THR A N 1
ATOM 780 C CA . THR A 1 100 ? 6.345 -18.898 -35.071 1.00 50.62 100 THR A CA 1
ATOM 781 C C . THR A 1 100 ? 7.347 -18.740 -36.211 1.00 50.62 100 THR A C 1
ATOM 783 O O . THR A 1 100 ? 7.024 -18.132 -37.225 1.00 50.62 100 THR A O 1
ATOM 786 N N . ARG A 1 101 ? 8.585 -19.227 -36.050 1.00 54.44 101 ARG A N 1
ATOM 787 C CA . ARG A 1 101 ? 9.504 -19.379 -37.190 1.00 54.44 101 ARG A CA 1
ATOM 788 C C . ARG A 1 101 ? 8.854 -20.358 -38.170 1.00 54.44 101 ARG A C 1
ATOM 790 O O . ARG A 1 101 ? 8.643 -21.501 -37.761 1.00 54.44 101 ARG A O 1
ATOM 797 N N . PRO A 1 102 ? 8.620 -20.006 -39.443 1.00 47.84 102 PRO A N 1
ATOM 798 C CA . PRO A 1 102 ? 8.532 -21.005 -40.483 1.00 47.84 102 PRO A CA 1
ATOM 799 C C . PRO A 1 102 ? 9.940 -21.230 -41.047 1.00 47.84 102 PRO A C 1
ATOM 801 O O . PRO A 1 102 ? 10.606 -20.316 -41.526 1.00 47.84 102 PRO A O 1
ATOM 804 N N . SER A 1 103 ? 10.406 -22.462 -40.855 1.00 51.69 103 SER A N 1
ATOM 805 C CA . SER A 1 103 ? 10.993 -23.334 -41.879 1.00 51.69 103 SER A CA 1
ATOM 806 C C . SER A 1 103 ? 11.622 -22.708 -43.133 1.00 51.69 103 SER A C 1
ATOM 808 O O . SER A 1 103 ? 10.932 -22.065 -43.914 1.00 51.69 103 SER A O 1
ATOM 810 N N . HIS A 1 104 ? 12.873 -23.118 -43.371 1.00 48.19 104 HIS A N 1
ATOM 811 C CA . HIS A 1 104 ? 13.434 -23.504 -44.671 1.00 48.19 104 HIS A CA 1
ATOM 812 C C . HIS A 1 104 ? 13.331 -22.509 -45.835 1.00 48.19 104 HIS A C 1
ATOM 814 O O . HIS A 1 104 ? 12.274 -22.317 -46.423 1.00 48.19 104 HIS A O 1
ATOM 820 N N . PHE A 1 105 ? 14.491 -22.033 -46.283 1.00 42.56 105 PHE A N 1
ATOM 821 C CA . PHE A 1 105 ? 14.710 -21.776 -47.701 1.00 42.56 105 PHE A CA 1
ATOM 822 C C . PHE A 1 105 ? 15.980 -22.515 -48.124 1.00 42.56 105 PHE A C 1
ATOM 824 O O . PHE A 1 105 ? 17.027 -22.363 -47.489 1.00 42.56 105 PHE A O 1
ATOM 831 N N . SER A 1 106 ? 15.795 -23.403 -49.102 1.00 47.78 106 SER A N 1
ATOM 832 C CA . SER A 1 106 ? 16.835 -24.034 -49.915 1.00 47.78 106 SER A CA 1
ATOM 833 C C . SER A 1 106 ? 17.579 -23.009 -50.759 1.00 47.78 106 SER A C 1
ATOM 835 O O . SER A 1 106 ? 16.969 -21.964 -51.080 1.00 47.78 106 SER A O 1
#

Foldseek 3Di:
DDDAAAAEEEAAQPPDPDRLVVLLVVCVVCVVVVNNLHEYEYEYPCLVPCPPVCVVVSCVVSVHDPRYHYDHDDPVVSVVVCVVVVVCVVVVPVVVPPPDDDDDDD

=== Feature glossary ===
Reading guide. The protein is described through the following features:

Foldseek 3Di. A 3Di character summarizes, for each residue, the relative orientation of the Cα frame of its nearest spatial neighbor. Because it encodes fold topology rather than chemistry, 3Di alignments detect remote structural similarity that sequence alignment misses.

Contact-map, Ramachandran, and PAE plots. Plot images: a contact map (which residues are close in 3D, as an N×N binary image), a Ramachandran scatter (backbone torsion angles, revealing secondary-structure composition at a glance), and — for AlphaFold structures — a PAE heatmap (pairwise prediction confidence).

Radius of gyration, Cα contacts, bounding box. Radius of gyration (Rg) is the root-mean-square distance of Cα atoms from their centroid — a single number for overall size and compactness. A globular domain of N residues has Rg ≈ 2.2·N^0.38 Å; an extended or disordered chain has a much larger Rg. The Cα contact count is the number of residue pairs whose Cα atoms are within 8 Å and are more than four positions apart in sequence — a standard proxy for tertiary packing density. The bounding box is the smallest axis-aligned box enclosing all Cα atoms.

Secondary structure (8-state, DSSP). Eight-state secondary structure (DSSP): H is the canonical α-helix, G the tighter 3₁₀-helix, I the wider π-helix; E/B are β-structure, T and S are turns and bends, and '-' is everything else. DSSP derives these from the pattern of main-chain N–H···O=C hydrogen bonds, not from the sequence.

B-factor. B-factor (Debye–Waller factor) reflects atomic displacement in the crystal lattice. It is an experimental observable (units Å²), not a prediction; low values mean the atom is pinned down, high values mean it moves or is heterogeneous across the crystal.

pLDDT. pLDDT is the predicted lDDT-Cα score: AlphaFold's confidence that the local environment of each residue (all inter-atomic distances within 15 Å) is correctly placed. It is a per-residue number between 0 and 100, with higher meaning more reliable.

Nearest PDB structures. Nearest PDB neighbors are the top structural matches found by Foldseek when searching this structure against the entire Protein Data Bank. Each hit reports a TM-score (0 to 1; >0.5 almost always implies the same fold) and an E-value. These are *structural* homologs — they may share no detectable sequence similarity.

Solvent-accessible surface area. Accessible surface area quantifies burial. A residue with SASA near zero is packed into the hydrophobic core; one with SASA >100 Å² sits on the surface. Computed here via the Shrake–Rupley numerical algorithm with a 1.4 Å probe.

Rendered structure images. Structure images are PyMOL renders from six orthogonal camera directions. Cartoon representation draws helices as coils and strands as arrows; sticks shows the backbone as bonds; surface shows the solvent-excluded envelope. Rainbow coloring maps sequence position to hue (blue→red, N→C); chain coloring assigns a distinct color per polypeptide.

Backbone torsions (φ/ψ). φ (phi) and ψ (psi) are the two rotatable backbone dihedrals per residue: φ is the C(i-1)–N–Cα–C torsion, ψ is the N–Cα–C–N(i+1) torsion, both in degrees on (−180°, 180°]. α-helical residues cluster near (−60°, −45°); β-strand residues near (−120°, +130°). A Ramachandran plot is simply a scatter of (φ, ψ) for every residue.

Predicted aligned error. Predicted Aligned Error (PAE) is an AlphaFold confidence matrix: entry (i, j) is the expected error in the position of residue j, in ångströms, when the prediction is superimposed on the true structure at residue i. Low PAE within a block of residues means that block is internally rigid and well-predicted; high PAE between two blocks means their relative placement is uncertain even if each block individually is confident.

mmCIF coordinates. Structure coordinates are given as an mmCIF _atom_site loop: one row per atom with element, residue name, chain id, sequence number, and x/y/z position in Å. Only the four main-chain atoms per residue are included here; side chains are omitted to keep the record compact.

InterPro / GO / CATH / organism. Database cross-references. InterPro integrates a dozen domain/family signature databases into unified entries with residue-range hits. GO terms attach function/process/location labels with evidence codes. CATH codes position the fold in a four-level structural taxonomy. Organism is the NCBI-taxonomy species name.

Secondary structure (3-state, P-SEA). SS3 is a coarse helix/strand/coil call (letters a/b/c) made by the P-SEA algorithm from inter-Cα distances and dihedrals. It is less detailed than DSSP but needs only Cα positions.

Sequence. Sequence gives the chain of amino acids in standard one-letter code (A=alanine, C=cysteine, …, Y=tyrosine), read N→C. It is the only feature that is directly encoded by the gene; all structural features are derived from the folded form of this sequence.